Protein AF-A0A1N6FCB3-F1 (afdb_monomer_lite)

Structure (mmCIF, N/CA/C/O backbone):
data_AF-A0A1N6FCB3-F1
#
_entry.id   AF-A0A1N6FCB3-F1
#
loop_
_atom_site.group_PDB
_atom_site.id
_atom_site.type_symbol
_atom_site.label_atom_id
_atom_site.label_alt_id
_atom_site.label_comp_id
_atom_site.label_asym_id
_atom_site.label_entity_id
_atom_site.label_seq_id
_atom_site.pdbx_PDB_ins_code
_atom_site.Cartn_x
_atom_site.Cartn_y
_atom_site.Cartn_z
_atom_site.occupancy
_atom_site.B_iso_or_equiv
_atom_site.auth_seq_id
_atom_site.auth_comp_id
_atom_site.auth_asym_id
_atom_site.auth_atom_id
_atom_site.pdbx_PDB_model_num
ATOM 1 N N . MET A 1 1 ? -58.668 -5.055 110.155 1.00 45.66 1 MET A N 1
ATOM 2 C CA . MET A 1 1 ? -58.051 -5.566 108.911 1.00 45.66 1 MET A CA 1
ATOM 3 C C . MET A 1 1 ? -56.910 -4.624 108.559 1.00 45.66 1 MET A C 1
ATOM 5 O O . MET A 1 1 ? -57.160 -3.436 108.422 1.00 45.66 1 MET A O 1
ATOM 9 N N . GLN A 1 2 ? -55.669 -5.110 108.579 1.00 47.66 2 GLN A N 1
ATOM 10 C CA . GLN A 1 2 ? -54.448 -4.311 108.399 1.00 47.66 2 GLN A CA 1
ATOM 11 C C . GLN A 1 2 ? -53.986 -4.427 106.938 1.00 47.66 2 GLN A C 1
ATOM 13 O O . GLN A 1 2 ? -53.851 -5.540 106.436 1.00 47.66 2 GLN A O 1
ATOM 18 N N . ASN A 1 3 ? -53.790 -3.294 106.257 1.00 53.19 3 ASN A N 1
ATOM 19 C CA . ASN A 1 3 ? -53.289 -3.248 104.879 1.00 53.19 3 ASN A CA 1
ATOM 20 C C . ASN A 1 3 ? -51.772 -3.518 104.872 1.00 53.19 3 ASN A C 1
ATOM 22 O O . ASN A 1 3 ? -51.058 -2.855 105.628 1.00 53.19 3 ASN A O 1
ATOM 26 N N . PRO A 1 4 ? -51.251 -4.434 104.035 1.00 57.25 4 PRO A N 1
ATOM 27 C CA . PRO A 1 4 ? -49.812 -4.658 103.938 1.00 57.25 4 PRO A CA 1
ATOM 28 C C . PRO A 1 4 ? -49.133 -3.429 103.316 1.00 57.25 4 PRO A C 1
ATOM 30 O O . PRO A 1 4 ? -49.481 -3.014 102.210 1.00 57.25 4 PRO A O 1
ATOM 33 N N . SER A 1 5 ? -48.171 -2.827 104.022 1.00 59.16 5 SER A N 1
ATOM 34 C CA . SER A 1 5 ? -47.326 -1.776 103.452 1.00 59.16 5 SER A CA 1
ATOM 35 C C . SER A 1 5 ? -46.266 -2.414 102.551 1.00 59.16 5 SER A C 1
ATOM 37 O O . SER A 1 5 ? -45.466 -3.243 102.980 1.00 59.16 5 SER A O 1
ATOM 39 N N . LEU A 1 6 ? -46.284 -2.054 101.270 1.00 62.81 6 LEU A N 1
ATOM 40 C CA . LEU A 1 6 ? -45.268 -2.457 100.300 1.00 62.81 6 LEU A CA 1
ATOM 41 C C . LEU A 1 6 ? -44.113 -1.443 100.345 1.00 62.81 6 LEU A C 1
ATOM 43 O O . LEU A 1 6 ? -44.360 -0.238 100.334 1.00 62.81 6 LEU A O 1
ATOM 47 N N . GLY A 1 7 ? -42.866 -1.929 100.399 1.00 59.81 7 GLY A N 1
ATOM 48 C CA . GLY A 1 7 ? -41.654 -1.095 100.356 1.00 59.81 7 GLY A CA 1
ATOM 49 C C . GLY A 1 7 ? -40.987 -0.767 101.702 1.00 59.81 7 GLY A C 1
ATOM 50 O O . GLY A 1 7 ? -40.283 0.232 101.786 1.00 59.81 7 GLY A O 1
ATOM 51 N N . SER A 1 8 ? -41.189 -1.564 102.759 1.00 63.03 8 SER A N 1
ATOM 52 C CA . SER A 1 8 ? -40.629 -1.308 104.105 1.00 63.03 8 SER A CA 1
ATOM 53 C C . SER A 1 8 ? -39.285 -1.996 104.410 1.00 63.03 8 SER A C 1
ATOM 55 O O . SER A 1 8 ? -38.791 -1.898 105.532 1.00 63.03 8 SER A O 1
ATOM 57 N N . ALA A 1 9 ? -38.670 -2.673 103.433 1.00 65.88 9 ALA A N 1
ATOM 58 C CA . ALA A 1 9 ? -37.354 -3.301 103.583 1.00 65.88 9 ALA A CA 1
ATOM 59 C C . ALA A 1 9 ? -36.212 -2.363 103.126 1.00 65.88 9 ALA A C 1
ATOM 61 O O . ALA A 1 9 ? -36.387 -1.632 102.144 1.00 65.88 9 ALA A O 1
ATOM 62 N N . PRO A 1 10 ? -35.027 -2.396 103.772 1.00 60.06 10 PRO A N 1
ATOM 63 C CA . PRO A 1 10 ? -33.886 -1.575 103.366 1.00 60.06 10 PRO A CA 1
ATOM 64 C C . PRO A 1 10 ? -33.468 -1.900 101.923 1.00 60.06 10 PRO A C 1
ATOM 66 O O . PRO A 1 10 ? -33.149 -3.045 101.615 1.00 60.06 10 PRO A O 1
ATOM 69 N N . GLY A 1 11 ? -33.484 -0.895 101.042 1.00 64.94 11 GLY A N 1
ATOM 70 C CA . GLY A 1 11 ? -33.130 -1.030 99.622 1.00 64.94 11 GLY A CA 1
ATOM 71 C C . GLY A 1 11 ? -34.309 -1.036 98.640 1.00 64.94 11 GLY A C 1
ATOM 72 O O . GLY A 1 11 ? -34.073 -1.085 97.436 1.00 64.94 11 GLY A O 1
ATOM 73 N N . GLN A 1 12 ? -35.560 -0.945 99.108 1.00 69.25 12 GLN A N 1
ATOM 74 C CA . GLN A 1 12 ? -36.717 -0.733 98.229 1.00 69.25 12 GLN A CA 1
ATOM 75 C C . GLN A 1 12 ? -37.134 0.742 98.185 1.00 69.25 12 GLN A C 1
ATOM 77 O O . GLN A 1 12 ? -37.186 1.424 99.208 1.00 69.25 12 GLN A O 1
ATOM 82 N N . THR A 1 13 ? -37.448 1.243 96.990 1.00 57.12 13 THR A N 1
ATOM 83 C CA . THR A 1 13 ? -38.011 2.580 96.784 1.00 57.12 13 THR A CA 1
ATOM 84 C C . THR A 1 13 ? -39.463 2.613 97.257 1.00 57.12 13 THR A C 1
ATOM 86 O O . THR A 1 13 ? -40.331 1.946 96.696 1.00 57.12 13 THR A O 1
ATOM 89 N N . ALA A 1 14 ? -39.736 3.398 98.300 1.00 63.56 14 ALA A N 1
ATOM 9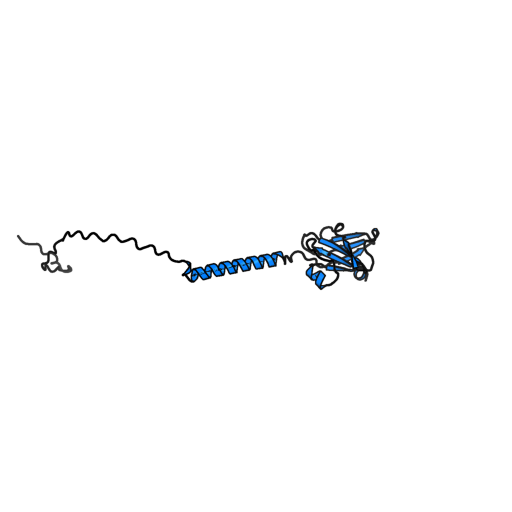0 C CA . ALA A 1 14 ? -41.086 3.597 98.813 1.00 63.56 14 ALA A CA 1
ATOM 91 C C . ALA A 1 14 ? -41.929 4.401 97.808 1.00 63.56 14 ALA A C 1
ATOM 93 O O . ALA A 1 14 ? -41.564 5.514 97.427 1.00 63.56 14 ALA A O 1
ATOM 94 N N . LEU A 1 15 ? -43.068 3.847 97.387 1.00 58.38 15 LEU A N 1
ATOM 95 C CA . LEU A 1 15 ? -44.052 4.556 96.569 1.00 58.38 15 LEU A CA 1
ATOM 96 C C . LEU A 1 15 ? -44.911 5.443 97.486 1.00 58.38 15 LEU A C 1
ATOM 98 O O . LEU A 1 15 ? -45.591 4.905 98.367 1.00 58.38 15 LEU A O 1
ATOM 102 N N . PRO A 1 16 ? -44.912 6.780 97.317 1.00 58.66 16 PRO A N 1
ATOM 103 C CA . PRO A 1 16 ? -45.792 7.644 98.087 1.00 58.66 16 PRO A CA 1
ATOM 104 C C . PRO A 1 16 ? -47.246 7.335 97.712 1.00 58.66 16 PRO A C 1
ATOM 106 O O . PRO A 1 16 ? -47.682 7.566 96.584 1.00 58.66 16 PRO A O 1
ATOM 109 N N . GLN A 1 17 ? -47.998 6.784 98.669 1.00 60.56 17 GLN A N 1
ATOM 110 C CA . GLN A 1 17 ? -49.448 6.617 98.578 1.00 60.56 17 GLN A CA 1
ATOM 111 C C . GLN A 1 17 ? -50.116 7.994 98.685 1.00 60.56 17 GLN A C 1
ATOM 113 O O . GLN A 1 17 ? -50.659 8.366 99.722 1.00 60.56 17 GLN A O 1
ATOM 118 N N . THR A 1 18 ? -50.044 8.773 97.611 1.00 54.75 18 THR A N 1
ATOM 119 C CA . THR A 1 18 ? -50.791 10.023 97.454 1.00 54.75 18 THR A CA 1
ATOM 120 C C . THR A 1 18 ? -51.852 9.839 96.380 1.00 54.75 18 THR A C 1
ATOM 122 O O . THR A 1 18 ? -51.566 9.511 95.232 1.00 54.75 18 THR A O 1
ATOM 125 N N . ALA A 1 19 ? -53.091 10.000 96.837 1.00 56.31 19 ALA A N 1
ATOM 126 C CA . ALA A 1 19 ? -54.357 9.839 96.148 1.00 56.31 19 ALA A CA 1
ATOM 127 C C . ALA A 1 19 ? -54.412 10.463 94.744 1.00 56.31 19 ALA A C 1
ATOM 129 O O . ALA A 1 19 ? -54.035 11.616 94.544 1.00 56.31 19 ALA A O 1
ATOM 130 N N . GLY A 1 20 ? -54.978 9.717 93.794 1.00 55.12 20 GLY A N 1
ATOM 131 C CA . GLY A 1 20 ? -55.266 10.224 92.456 1.00 55.12 20 GLY A CA 1
ATOM 132 C C . GLY A 1 20 ? -55.670 9.129 91.478 1.00 55.12 20 GLY A C 1
ATOM 133 O O . GLY A 1 20 ? -54.983 8.902 90.487 1.00 55.12 20 GLY A O 1
ATOM 134 N N . THR A 1 21 ? -56.769 8.424 91.750 1.00 54.78 21 THR A N 1
ATOM 135 C CA . THR A 1 21 ? -57.379 7.470 90.813 1.00 54.78 21 THR A CA 1
ATOM 136 C C . THR A 1 21 ? -57.839 8.229 89.564 1.00 54.78 21 THR A C 1
ATOM 138 O O . THR A 1 21 ? -58.909 8.836 89.554 1.00 54.78 21 THR A O 1
ATOM 141 N N . ARG A 1 22 ? -57.011 8.259 88.515 1.00 55.28 22 ARG A N 1
ATOM 142 C CA . ARG A 1 22 ? -57.363 8.872 87.229 1.00 55.28 22 ARG A CA 1
ATOM 143 C C . ARG A 1 22 ? -58.411 7.987 86.540 1.00 55.28 22 ARG A C 1
ATOM 145 O O . ARG A 1 22 ? -58.116 6.815 86.304 1.00 55.28 22 ARG A O 1
ATOM 152 N N . PRO A 1 23 ? -59.615 8.492 86.220 1.00 54.78 23 PRO A N 1
ATOM 153 C CA . PRO A 1 23 ? -60.627 7.679 85.562 1.00 54.78 23 PRO A CA 1
ATOM 154 C C . PRO A 1 23 ? -60.149 7.276 84.161 1.00 54.78 23 PRO A C 1
ATOM 156 O O . PRO A 1 23 ? -59.697 8.116 83.380 1.00 54.78 23 PRO A O 1
ATOM 159 N N . LEU A 1 24 ? -60.254 5.981 83.851 1.00 59.69 24 LEU A N 1
ATOM 160 C CA . LEU A 1 24 ? -60.098 5.422 82.508 1.00 59.69 24 LEU A CA 1
ATOM 161 C C . LEU A 1 24 ? -61.296 5.873 81.662 1.00 59.69 24 LEU A C 1
ATOM 163 O O . LEU A 1 24 ? -62.304 5.181 81.551 1.00 59.69 24 LEU A O 1
ATOM 167 N N . GLY A 1 25 ? -61.201 7.091 81.128 1.00 45.62 25 GLY A N 1
ATOM 168 C CA . GLY A 1 25 ? -62.171 7.655 80.203 1.00 45.62 25 GLY A CA 1
ATOM 169 C C . GLY A 1 25 ? -62.094 6.953 78.853 1.00 45.62 25 GLY A C 1
ATOM 170 O O . GLY A 1 25 ? -61.209 7.225 78.046 1.00 45.62 25 GLY A O 1
ATOM 171 N N . THR A 1 26 ? -63.051 6.066 78.611 1.00 52.38 26 THR A N 1
ATOM 172 C CA . THR A 1 26 ? -63.439 5.575 77.291 1.00 52.38 26 THR A CA 1
ATOM 173 C C . THR A 1 26 ? -64.085 6.719 76.506 1.00 52.38 26 THR A C 1
ATOM 175 O O . THR A 1 26 ? -65.306 6.861 76.483 1.00 52.38 26 THR A O 1
ATOM 178 N N . THR A 1 27 ? -63.278 7.568 75.879 1.00 48.94 27 THR A N 1
ATOM 179 C CA . THR A 1 27 ? -63.758 8.499 74.852 1.00 48.94 27 THR A CA 1
ATOM 180 C C . THR A 1 27 ? -63.106 8.110 73.542 1.00 48.94 27 THR A C 1
ATOM 182 O O . THR A 1 27 ? -61.912 8.338 73.346 1.00 48.94 27 THR A O 1
ATOM 185 N N . GLY A 1 28 ? -63.903 7.475 72.680 1.00 54.72 28 GLY A N 1
ATOM 186 C CA . GLY A 1 28 ? -63.571 7.156 71.299 1.00 54.72 28 GLY A CA 1
ATOM 187 C C . GLY A 1 28 ? -63.216 8.420 70.529 1.00 54.72 28 GLY A C 1
ATOM 188 O O . GLY A 1 28 ? -64.061 9.055 69.912 1.00 54.72 28 GLY A O 1
ATOM 189 N N . SER A 1 29 ? -61.943 8.780 70.592 1.00 51.06 29 SER A N 1
ATOM 190 C CA . SER A 1 29 ? -61.286 9.657 69.642 1.00 51.06 29 SER A CA 1
ATOM 191 C C . SER A 1 29 ? -60.827 8.748 68.512 1.00 51.06 29 SER A C 1
ATOM 193 O O . SER A 1 29 ? -59.737 8.178 68.566 1.00 51.06 29 SER A O 1
ATOM 195 N N . VAL A 1 30 ? -61.702 8.563 67.526 1.00 56.03 30 VAL A N 1
ATOM 196 C CA . VAL A 1 30 ? -61.325 8.030 66.218 1.00 56.03 30 VAL A CA 1
ATOM 197 C C . VAL A 1 30 ? -60.143 8.875 65.750 1.00 56.03 30 VAL A C 1
ATOM 199 O O . VAL A 1 30 ? -60.272 10.093 65.614 1.00 56.03 30 VAL A O 1
ATOM 202 N N . LEU A 1 31 ? -58.969 8.255 65.620 1.00 54.72 31 LEU A N 1
ATOM 203 C CA . LEU A 1 31 ? -57.829 8.892 64.972 1.00 54.72 31 LEU A CA 1
ATOM 204 C C . LEU A 1 31 ? -58.330 9.345 63.595 1.00 54.72 31 LEU A C 1
ATOM 206 O O . LEU A 1 31 ? -58.922 8.516 62.902 1.00 54.72 31 LEU A O 1
ATOM 210 N N . PRO A 1 32 ? -58.172 10.626 63.211 1.00 59.69 32 PRO A N 1
ATOM 211 C CA . PRO A 1 32 ? -58.482 11.043 61.854 1.00 59.69 32 PRO A CA 1
ATOM 212 C C . PRO A 1 32 ? -57.758 10.075 60.925 1.00 59.69 32 PRO A C 1
ATOM 214 O O . PRO A 1 32 ? -56.554 9.877 61.111 1.00 59.69 32 PRO A O 1
ATOM 217 N N . GLU A 1 33 ? -58.487 9.436 60.003 1.00 58.81 33 GLU A N 1
ATOM 218 C CA . GLU A 1 33 ? -57.893 8.676 58.902 1.00 58.81 33 GLU A CA 1
ATOM 219 C C . GLU A 1 33 ? -56.688 9.489 58.426 1.00 58.81 33 GLU A C 1
ATOM 221 O O . GLU A 1 33 ? -56.851 10.667 58.081 1.00 58.81 33 GLU A O 1
ATOM 226 N N . LEU A 1 34 ? -55.474 8.931 58.531 1.00 56.25 34 LEU A N 1
ATOM 227 C CA . LEU A 1 34 ? -54.300 9.573 57.961 1.00 56.25 34 LEU A CA 1
ATOM 228 C C . LEU A 1 34 ? -54.637 9.742 56.486 1.00 56.25 34 LEU A C 1
ATOM 230 O O . LEU A 1 34 ? -54.601 8.768 55.741 1.00 56.25 34 LEU A O 1
ATOM 234 N N . ALA A 1 35 ? -55.031 10.950 56.082 1.00 59.66 35 ALA A N 1
ATOM 235 C CA . ALA A 1 35 ? -55.182 11.276 54.683 1.00 59.66 35 ALA A CA 1
ATOM 236 C C . ALA A 1 35 ? -53.847 10.903 54.048 1.00 59.66 35 ALA A C 1
ATOM 238 O O . ALA A 1 35 ? -52.822 11.485 54.415 1.00 59.66 35 ALA A O 1
ATOM 239 N N . GLU A 1 36 ? -53.873 9.865 53.207 1.00 58.94 36 GLU A N 1
ATOM 240 C CA . GLU A 1 36 ? -52.741 9.365 52.438 1.00 58.94 36 GLU A CA 1
ATOM 241 C C . GLU A 1 36 ? -51.956 10.588 51.971 1.00 58.94 36 GLU A C 1
ATOM 243 O O . GLU A 1 36 ? -52.482 11.416 51.219 1.00 58.94 36 GLU A O 1
ATOM 248 N N . ALA A 1 37 ? -50.757 10.790 52.530 1.00 62.22 37 ALA A N 1
ATOM 249 C CA . ALA A 1 37 ? -49.966 11.965 52.208 1.00 62.22 37 ALA A CA 1
ATOM 250 C C . ALA A 1 37 ? -49.828 11.969 50.683 1.00 62.22 37 ALA A C 1
ATOM 252 O O . ALA A 1 37 ? -49.373 10.957 50.142 1.00 62.22 37 ALA A O 1
ATOM 253 N N . PRO A 1 38 ? -50.269 13.029 49.975 1.00 62.72 38 PRO A N 1
ATOM 254 C CA . PRO A 1 38 ? -50.317 12.997 48.525 1.00 62.72 38 PRO A CA 1
ATOM 255 C C . PRO A 1 38 ? -48.922 12.630 48.048 1.00 62.72 38 PRO A C 1
ATOM 257 O O . PRO A 1 38 ? -47.955 13.304 48.421 1.00 62.72 38 PRO A O 1
ATOM 260 N N . ALA A 1 39 ? -48.814 11.530 47.299 1.00 64.44 39 ALA A N 1
ATOM 261 C CA . ALA A 1 39 ? -47.563 11.099 46.708 1.00 64.44 39 ALA A CA 1
ATOM 262 C C . ALA A 1 39 ? -47.106 12.237 45.796 1.00 64.44 39 ALA A C 1
ATOM 264 O O . ALA A 1 39 ? -47.549 12.354 44.656 1.00 64.44 39 ALA A O 1
ATOM 265 N N . GLN A 1 40 ? -46.296 13.155 46.331 1.00 63.00 40 GLN A N 1
ATOM 266 C CA . GLN A 1 40 ? -45.756 14.231 45.529 1.00 63.00 40 GLN A CA 1
ATOM 267 C C . GLN A 1 40 ? -44.919 13.551 44.462 1.00 63.00 40 GLN A C 1
ATOM 269 O O . GLN A 1 40 ? -43.914 12.912 44.784 1.00 63.00 40 GLN A O 1
ATOM 274 N N . GLU A 1 41 ? -45.346 13.677 43.207 1.00 64.00 41 GLU A N 1
ATOM 275 C CA . GLU A 1 41 ? -44.536 13.309 42.060 1.00 64.00 41 GLU A CA 1
ATOM 276 C C . GLU A 1 41 ? -43.205 14.040 42.206 1.00 64.00 41 GLU A C 1
ATOM 278 O O . GLU A 1 41 ? -43.081 15.250 41.978 1.00 64.00 41 GLU A O 1
ATOM 283 N N . ARG A 1 42 ? -42.193 13.310 42.674 1.00 65.06 42 ARG A N 1
ATOM 284 C CA . ARG A 1 42 ? -40.840 13.829 42.772 1.00 65.06 42 ARG A CA 1
ATOM 285 C C . ARG A 1 42 ? -40.409 14.093 41.341 1.00 65.06 42 ARG A C 1
ATOM 287 O O . ARG A 1 42 ? -40.065 13.167 40.620 1.00 65.06 42 ARG A O 1
ATOM 294 N N . LYS A 1 43 ? -40.462 15.355 40.910 1.00 66.06 43 LYS A N 1
ATOM 295 C CA . LYS A 1 43 ? -39.991 15.768 39.585 1.00 66.06 43 LYS A CA 1
ATOM 296 C C . LYS A 1 43 ? -38.498 15.462 39.488 1.00 66.06 43 LYS A C 1
ATOM 298 O O . LYS A 1 43 ? -37.673 16.255 39.936 1.00 66.06 43 LYS A O 1
ATOM 303 N N . TRP A 1 44 ? -38.155 14.321 38.887 1.00 63.12 44 TRP A N 1
ATOM 304 C CA . TRP A 1 44 ? -36.773 13.840 38.751 1.00 63.12 44 TRP A CA 1
ATOM 305 C C . TRP A 1 44 ? -35.856 14.839 38.032 1.00 63.12 44 TRP A C 1
ATOM 307 O O . TRP A 1 44 ? -34.661 14.894 38.297 1.00 63.12 44 TRP A O 1
ATOM 317 N N . TRP A 1 45 ? -36.441 15.730 37.232 1.00 62.22 45 TRP A N 1
ATOM 318 C CA . TRP A 1 45 ? -35.767 16.809 36.512 1.00 62.22 45 TRP A CA 1
ATOM 319 C C . TRP A 1 45 ? -35.225 17.935 37.410 1.00 62.22 45 TRP A C 1
ATOM 321 O O . TRP A 1 45 ? -34.437 18.753 36.948 1.00 62.22 45 TRP A O 1
ATOM 331 N N . ARG A 1 46 ? -35.631 18.008 38.685 1.00 66.50 46 ARG A N 1
ATOM 332 C CA . ARG A 1 46 ? -35.111 18.995 39.651 1.00 66.50 46 ARG A CA 1
ATOM 333 C C . ARG A 1 46 ? -33.910 18.499 40.452 1.00 66.50 46 ARG A C 1
ATOM 335 O O . ARG A 1 46 ? -33.321 19.290 41.184 1.00 66.50 46 ARG A O 1
ATOM 342 N N . HIS A 1 47 ? -33.536 17.226 40.333 1.00 77.38 47 HIS A N 1
ATOM 343 C CA . HIS A 1 47 ? -32.344 16.724 41.004 1.00 77.38 47 HIS A CA 1
ATOM 344 C C . HIS A 1 47 ? -31.106 17.055 40.159 1.00 77.38 47 HIS A C 1
ATOM 346 O O . HIS A 1 47 ? -30.985 16.537 39.049 1.00 77.38 47 HIS A O 1
ATOM 352 N N . PRO A 1 48 ? -30.161 17.875 40.661 1.00 76.19 48 PRO A N 1
ATOM 353 C CA . PRO A 1 48 ? -28.975 18.265 39.895 1.00 76.19 48 PRO A CA 1
ATOM 354 C C . PRO A 1 48 ? -28.148 17.046 39.459 1.00 76.19 48 PRO A C 1
ATOM 356 O O . PRO A 1 48 ? -27.612 17.027 38.357 1.00 76.19 48 PRO A O 1
ATOM 359 N N . ALA A 1 49 ? -28.138 15.982 40.267 1.00 83.00 49 ALA A N 1
ATOM 360 C CA . ALA A 1 49 ? -27.496 14.714 39.928 1.00 83.00 49 ALA A CA 1
ATOM 361 C C . ALA A 1 49 ? -28.089 14.040 38.673 1.00 83.00 49 ALA A C 1
ATOM 363 O O . ALA A 1 49 ? -27.349 13.449 37.890 1.00 83.00 49 ALA A O 1
ATOM 364 N N . PHE A 1 50 ? -29.402 14.154 38.445 1.00 77.88 50 PHE A N 1
ATOM 365 C CA . PHE A 1 50 ? -30.063 13.550 37.284 1.00 77.88 50 PHE A CA 1
ATOM 366 C C . PHE A 1 50 ? -29.663 14.253 35.979 1.00 77.88 50 PHE A C 1
ATOM 368 O O . PHE A 1 50 ? -29.354 13.594 34.989 1.00 77.88 50 PHE A O 1
ATOM 375 N N . MET A 1 51 ? -29.573 15.587 36.001 1.00 84.12 51 MET A N 1
ATOM 376 C CA . MET A 1 51 ? -29.118 16.381 34.851 1.00 84.12 51 MET A CA 1
ATOM 377 C C . MET A 1 51 ? -27.657 16.099 34.498 1.00 84.12 51 MET A C 1
ATOM 379 O O . MET A 1 51 ? -27.327 15.926 33.326 1.00 84.12 51 MET A O 1
ATOM 383 N N . VAL A 1 52 ? -26.792 15.992 35.511 1.00 86.94 52 VAL A N 1
ATOM 384 C CA . VAL A 1 52 ? -25.379 15.646 35.309 1.00 86.94 52 VAL A CA 1
ATOM 385 C C . VAL A 1 52 ? -25.241 14.235 34.735 1.00 86.94 52 VAL A C 1
ATOM 387 O O . VAL A 1 52 ? -24.490 14.046 33.783 1.00 86.94 52 VAL A O 1
ATOM 390 N N . SER A 1 53 ? -26.002 13.260 35.245 1.00 87.38 53 SER A N 1
ATOM 391 C CA . SER A 1 53 ? -25.993 11.884 34.730 1.00 87.38 53 SER A CA 1
ATOM 392 C C . SER A 1 53 ? -26.388 11.822 33.255 1.00 87.38 53 SER A C 1
ATOM 394 O O . SER A 1 53 ? -25.696 11.190 32.458 1.00 87.38 53 SER A O 1
ATOM 396 N N . ILE A 1 54 ? -27.489 12.478 32.878 1.00 89.44 54 ILE A N 1
ATOM 397 C CA . ILE A 1 54 ? -27.955 12.507 31.486 1.00 89.44 54 ILE A CA 1
ATOM 398 C C . ILE A 1 54 ? -26.917 13.185 30.591 1.00 89.44 54 ILE A C 1
ATOM 400 O O . ILE A 1 54 ? -26.541 12.623 29.564 1.00 89.44 54 ILE A O 1
ATOM 404 N N . GLY A 1 55 ? -26.414 14.354 30.997 1.00 91.06 55 GLY A N 1
ATOM 405 C CA . GLY A 1 55 ? -25.396 15.078 30.238 1.00 91.06 55 GLY A CA 1
ATOM 406 C C . GLY A 1 55 ? -24.135 14.244 30.020 1.00 91.06 55 GLY A C 1
ATOM 407 O O . GLY A 1 55 ? -23.658 14.128 28.893 1.00 91.06 55 GLY A O 1
ATOM 408 N N . LEU A 1 56 ? -23.640 13.587 31.071 1.00 94.44 56 LEU A N 1
ATOM 409 C CA . LEU A 1 56 ? -22.458 12.732 30.983 1.00 94.44 56 LEU A CA 1
ATOM 410 C C . LEU A 1 56 ? -22.701 11.500 30.105 1.00 94.44 56 LEU A C 1
ATOM 412 O O . LEU A 1 56 ? -21.801 11.084 29.383 1.00 94.44 56 LEU A O 1
ATOM 416 N N . THR A 1 57 ? -23.924 10.966 30.096 1.00 94.31 57 THR A N 1
ATOM 417 C CA . THR A 1 57 ? -24.301 9.859 29.205 1.00 94.31 57 THR A CA 1
ATOM 418 C C . THR A 1 57 ? -24.260 10.301 27.743 1.00 94.31 57 THR A C 1
ATOM 420 O O . THR A 1 57 ? -23.683 9.601 26.916 1.00 94.31 57 THR A O 1
ATOM 423 N N . PHE A 1 58 ? -24.792 11.484 27.418 1.00 96.50 58 PHE A N 1
ATOM 424 C CA . PHE A 1 58 ? -24.699 12.031 26.061 1.00 96.50 58 PHE A CA 1
ATOM 425 C C . PHE A 1 58 ? -23.255 12.289 25.635 1.00 96.50 58 PHE A C 1
ATOM 427 O O . PHE A 1 58 ? -22.883 11.929 24.521 1.00 96.50 58 PHE A O 1
ATOM 434 N N . VAL A 1 59 ? -22.428 12.862 26.514 1.00 96.88 59 VAL A N 1
ATOM 435 C CA . VAL A 1 59 ? -21.006 13.095 26.221 1.00 96.88 59 VAL A CA 1
ATOM 436 C C . VAL A 1 59 ? -20.266 11.777 26.013 1.00 96.88 59 VAL A C 1
ATOM 438 O O . VAL A 1 59 ? -19.501 11.661 25.058 1.00 96.88 59 VAL A O 1
ATOM 441 N N . ALA A 1 60 ? -20.512 10.771 26.855 1.00 96.38 60 ALA A N 1
ATOM 442 C CA . ALA A 1 60 ? -19.901 9.453 26.714 1.00 96.38 60 ALA A CA 1
ATOM 443 C C . ALA A 1 60 ? -20.292 8.799 25.383 1.00 96.38 60 ALA A C 1
ATOM 445 O O . ALA A 1 60 ? -19.433 8.291 24.666 1.00 96.38 60 ALA A O 1
ATOM 446 N N . LEU A 1 61 ? -21.572 8.873 25.016 1.00 96.31 61 LEU A N 1
ATOM 447 C CA . LEU A 1 61 ? -22.089 8.274 23.791 1.00 96.31 61 LEU A CA 1
ATOM 448 C C . LEU A 1 61 ? -21.579 9.009 22.541 1.00 96.31 61 LEU A C 1
ATOM 450 O O . LEU A 1 61 ? -21.137 8.368 21.593 1.00 96.31 61 LEU A O 1
ATOM 454 N N . ALA A 1 62 ? -21.539 10.344 22.563 1.00 95.56 62 ALA A N 1
ATOM 455 C CA . ALA A 1 62 ? -20.956 11.147 21.488 1.00 95.56 62 ALA A CA 1
ATOM 456 C C . ALA A 1 62 ? -19.448 10.897 21.334 1.00 95.56 62 ALA A C 1
ATOM 458 O O . ALA A 1 62 ? -18.955 10.776 20.212 1.00 95.56 62 ALA A O 1
ATOM 459 N N . SER A 1 63 ? -18.724 10.767 22.449 1.00 94.94 63 SER A N 1
ATOM 460 C CA . SER A 1 63 ? -17.297 10.430 22.443 1.00 94.94 63 SER A CA 1
ATOM 461 C C . SER A 1 63 ? -17.063 9.036 21.867 1.00 94.94 63 SER A C 1
ATOM 463 O O . SER A 1 63 ? -16.185 8.873 21.029 1.00 94.94 63 SER A O 1
ATOM 465 N N . ALA A 1 64 ? -17.878 8.048 22.249 1.00 94.56 64 ALA A N 1
ATOM 466 C CA . ALA A 1 64 ? -17.793 6.691 21.717 1.00 94.56 64 ALA A CA 1
ATOM 467 C C . ALA A 1 64 ? -18.079 6.643 20.210 1.00 94.56 64 ALA A C 1
ATOM 469 O O . ALA A 1 64 ? -17.334 6.005 19.476 1.00 94.56 64 ALA A O 1
ATOM 470 N N . ILE A 1 65 ? -19.105 7.359 19.734 1.00 94.31 65 ILE A N 1
ATOM 471 C CA . ILE A 1 65 ? -19.405 7.472 18.297 1.00 94.31 65 ILE A CA 1
ATOM 472 C C . ILE A 1 65 ? -18.246 8.137 17.557 1.00 94.31 65 ILE A C 1
ATOM 474 O O . ILE A 1 65 ? -17.801 7.631 16.533 1.00 94.31 65 ILE A O 1
ATOM 478 N N . THR A 1 66 ? -17.742 9.256 18.077 1.00 91.38 66 THR A N 1
ATOM 479 C CA . THR A 1 66 ? -16.626 9.983 17.461 1.00 91.38 66 THR A CA 1
ATOM 480 C C . THR A 1 66 ? -15.391 9.095 17.383 1.00 91.38 66 THR A C 1
ATOM 482 O O . THR A 1 66 ? -14.774 8.994 16.328 1.00 91.38 66 THR A O 1
ATOM 485 N N . TRP A 1 67 ? -15.063 8.403 18.475 1.00 88.56 67 TRP A N 1
ATOM 486 C CA . TRP A 1 67 ? -13.947 7.468 18.510 1.00 88.56 67 TRP A CA 1
ATOM 487 C C . TRP A 1 67 ? -14.143 6.319 17.524 1.00 88.56 67 TRP A C 1
ATOM 489 O O . TRP A 1 67 ? -13.229 6.037 16.762 1.00 88.56 67 TRP A O 1
ATOM 499 N N . PHE A 1 68 ? -15.340 5.733 17.465 1.00 84.06 68 PHE A N 1
ATOM 500 C CA . PHE A 1 68 ? -15.666 4.669 16.520 1.00 84.06 68 PHE A CA 1
ATOM 501 C C . PHE A 1 68 ? -15.494 5.112 15.062 1.00 84.06 68 PHE A C 1
ATOM 503 O O . PHE A 1 68 ? -14.917 4.384 14.260 1.00 84.06 68 PHE A O 1
ATOM 510 N N . ILE A 1 69 ? -15.947 6.322 14.719 1.00 80.12 69 ILE A N 1
ATOM 511 C CA . ILE A 1 69 ? -15.752 6.898 13.382 1.00 80.12 69 ILE A CA 1
ATOM 512 C C . ILE A 1 69 ? -14.260 7.083 13.103 1.00 80.12 69 ILE A C 1
ATOM 514 O O . ILE A 1 69 ? -13.790 6.680 12.044 1.00 80.12 69 ILE A O 1
ATOM 518 N N . ILE A 1 70 ? -13.507 7.640 14.056 1.00 75.19 70 ILE A N 1
ATOM 519 C CA . ILE A 1 70 ? -12.058 7.816 13.915 1.00 75.19 70 ILE A CA 1
ATOM 520 C C . ILE A 1 70 ? -11.378 6.464 13.699 1.00 75.19 70 ILE A C 1
ATOM 522 O O . ILE A 1 70 ? -10.566 6.363 12.795 1.00 75.19 70 ILE A O 1
ATOM 526 N N . THR A 1 71 ? -11.719 5.420 14.457 1.00 69.12 71 THR A N 1
ATOM 527 C CA . THR A 1 71 ? -11.115 4.086 14.292 1.00 69.12 71 THR A CA 1
ATOM 528 C C . THR A 1 71 ? -11.536 3.395 13.002 1.00 69.12 71 THR A C 1
ATOM 530 O O . THR A 1 71 ? -10.731 2.694 12.412 1.00 69.12 71 THR A O 1
ATOM 533 N N . ALA A 1 72 ? -12.777 3.584 12.550 1.00 66.19 72 ALA A N 1
ATOM 534 C CA . ALA A 1 72 ? -13.256 2.987 11.306 1.00 66.19 72 ALA A CA 1
ATOM 535 C C . ALA A 1 72 ? -12.641 3.661 10.067 1.00 66.19 72 ALA A C 1
ATOM 537 O O . ALA A 1 72 ? -12.442 3.013 9.046 1.00 66.19 72 ALA A O 1
ATOM 538 N N . VAL A 1 73 ? -12.350 4.963 10.146 1.00 63.84 73 VAL A N 1
ATOM 539 C CA . VAL A 1 73 ? -11.707 5.727 9.063 1.00 63.84 73 VAL A CA 1
ATOM 540 C C . VAL A 1 73 ? -10.180 5.590 9.115 1.00 63.84 73 VAL A C 1
ATOM 542 O O . VAL A 1 73 ? -9.528 5.451 8.080 1.00 63.84 73 VAL A O 1
ATOM 545 N N . ASN A 1 74 ? -9.610 5.575 10.318 1.00 57.25 74 ASN A N 1
ATOM 546 C CA . ASN A 1 74 ? -8.189 5.355 10.575 1.00 57.25 74 ASN A CA 1
ATOM 547 C C . ASN A 1 74 ? -7.923 3.901 10.967 1.00 57.25 74 ASN A C 1
ATOM 549 O O . ASN A 1 74 ? -7.186 3.654 11.922 1.00 57.25 74 ASN A O 1
ATOM 553 N N . ASP A 1 75 ? -8.517 2.932 10.264 1.00 59.44 75 ASP A N 1
ATOM 554 C CA . ASP A 1 75 ? -8.042 1.551 10.358 1.00 59.44 75 ASP A CA 1
ATOM 555 C C . ASP A 1 75 ? -6.659 1.496 9.684 1.00 59.44 75 ASP A C 1
ATOM 557 O O . ASP A 1 75 ? -6.488 1.147 8.517 1.00 59.44 75 ASP A O 1
ATOM 561 N N . ASP A 1 76 ? -5.667 1.988 10.424 1.00 56.53 76 ASP A N 1
ATOM 562 C CA . ASP A 1 76 ? -4.264 2.129 10.045 1.00 56.53 76 ASP A CA 1
ATOM 563 C C . ASP A 1 76 ? -3.551 0.773 10.025 1.00 56.53 76 ASP A C 1
ATOM 565 O O . ASP A 1 76 ? -2.343 0.711 9.800 1.00 56.53 76 ASP A O 1
ATOM 569 N N . SER A 1 77 ? -4.280 -0.320 10.272 1.00 62.53 77 SER A N 1
ATOM 570 C CA . SER A 1 77 ? -3.709 -1.660 10.316 1.00 62.53 77 SER A CA 1
ATOM 571 C C . SER A 1 77 ? -3.157 -2.084 8.956 1.00 62.53 77 SER A C 1
ATOM 573 O O . SER A 1 77 ? -2.106 -2.720 8.907 1.00 62.53 77 SER A O 1
ATOM 575 N N . ILE A 1 78 ? -3.809 -1.686 7.857 1.00 77.19 78 ILE A N 1
ATOM 576 C CA . ILE A 1 78 ? -3.438 -2.097 6.501 1.00 77.19 78 ILE A CA 1
ATOM 577 C C . ILE A 1 78 ? -2.651 -0.982 5.814 1.00 77.19 78 ILE A C 1
ATOM 579 O O . ILE A 1 78 ? -3.192 -0.165 5.070 1.00 77.19 78 ILE A O 1
ATOM 583 N N . ALA A 1 79 ? -1.346 -0.964 6.066 1.00 85.44 79 ALA A N 1
ATOM 584 C CA . ALA A 1 79 ? -0.392 -0.129 5.349 1.00 85.44 79 ALA A CA 1
ATOM 585 C C . ALA A 1 79 ? 0.641 -0.993 4.627 1.00 85.44 79 ALA A C 1
ATOM 587 O O . ALA A 1 79 ? 1.031 -2.054 5.118 1.00 85.44 79 ALA A O 1
ATOM 588 N N . VAL A 1 80 ? 1.076 -0.528 3.458 1.00 90.12 80 VAL A N 1
ATOM 589 C CA . VAL A 1 80 ? 2.220 -1.107 2.754 1.00 90.12 80 VAL A CA 1
ATOM 590 C C . VAL A 1 80 ? 3.491 -0.473 3.306 1.00 90.12 80 VAL A C 1
ATOM 592 O O . VAL A 1 80 ? 3.574 0.744 3.467 1.00 90.12 80 VAL A O 1
ATOM 595 N N . SER A 1 81 ? 4.493 -1.292 3.593 1.00 91.38 81 SER A N 1
ATOM 596 C CA . SER A 1 81 ? 5.799 -0.850 4.075 1.00 91.38 81 SER A CA 1
ATOM 597 C C . SER A 1 81 ? 6.912 -1.658 3.421 1.00 91.38 81 SER A C 1
ATOM 599 O O . SER A 1 81 ? 6.686 -2.794 3.012 1.00 91.38 81 SER A O 1
ATOM 601 N N . GLY A 1 82 ? 8.105 -1.065 3.320 1.00 89.88 82 GLY A N 1
ATOM 602 C CA . GLY A 1 82 ? 9.297 -1.762 2.832 1.00 89.88 82 GLY A CA 1
ATOM 603 C C . GLY A 1 82 ? 9.123 -2.371 1.442 1.00 89.88 82 GLY A C 1
ATOM 604 O O . GLY A 1 82 ? 9.504 -3.516 1.256 1.00 89.88 82 GLY A O 1
ATOM 605 N N . LEU A 1 83 ? 8.504 -1.639 0.509 1.00 93.81 83 LEU A N 1
ATOM 606 C CA . LEU A 1 83 ? 8.352 -2.103 -0.868 1.00 93.81 83 LEU A CA 1
ATOM 607 C C . LEU A 1 83 ? 9.735 -2.237 -1.521 1.00 93.81 83 LEU A C 1
ATOM 609 O O . LEU A 1 83 ? 10.425 -1.237 -1.728 1.00 93.81 83 LEU A O 1
ATOM 613 N N . GLY A 1 84 ? 10.113 -3.473 -1.819 1.00 93.88 84 GLY A N 1
ATOM 614 C CA . GLY A 1 84 ? 11.284 -3.852 -2.585 1.00 93.88 84 GLY A CA 1
ATOM 615 C C . GLY A 1 84 ? 10.924 -4.128 -4.041 1.00 93.88 84 GLY A C 1
ATOM 616 O O . GLY A 1 84 ? 9.833 -4.599 -4.367 1.00 93.88 84 GLY A O 1
ATOM 617 N N . LEU A 1 85 ? 11.861 -3.804 -4.926 1.00 94.12 85 LEU A N 1
ATOM 618 C CA . LEU A 1 85 ? 11.828 -4.187 -6.329 1.00 94.12 85 LEU A CA 1
ATOM 619 C C . LEU A 1 85 ? 13.175 -4.818 -6.668 1.00 94.12 85 LEU A C 1
ATOM 621 O O . LEU A 1 85 ? 14.219 -4.186 -6.508 1.00 94.12 85 LEU A O 1
ATOM 625 N N . SER A 1 86 ? 13.139 -6.053 -7.153 1.00 92.19 86 SER A N 1
ATOM 626 C CA . SER A 1 86 ? 14.300 -6.765 -7.678 1.00 92.19 86 SER A CA 1
ATOM 627 C C . SER A 1 86 ? 14.033 -7.210 -9.112 1.00 92.19 86 SER A C 1
ATOM 629 O O . SER A 1 86 ? 12.899 -7.497 -9.496 1.00 92.19 86 SER A O 1
ATOM 631 N N . ILE A 1 87 ? 15.076 -7.211 -9.941 1.00 89.00 87 ILE A N 1
ATOM 632 C CA . ILE A 1 87 ? 14.977 -7.596 -11.349 1.00 89.00 87 ILE A CA 1
ATOM 633 C C . ILE A 1 87 ? 15.955 -8.738 -11.585 1.00 89.00 87 ILE A C 1
ATOM 635 O O . ILE A 1 87 ? 17.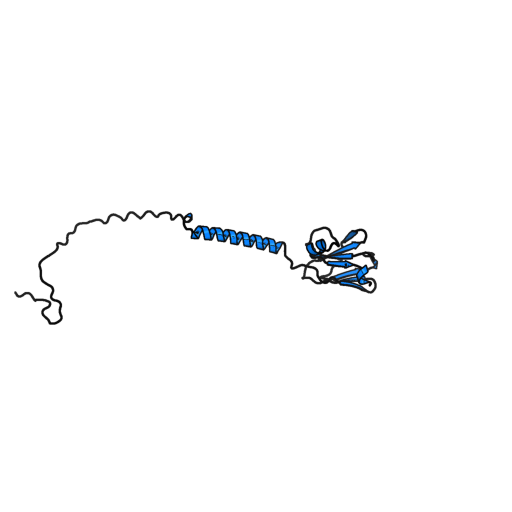152 -8.519 -11.760 1.00 89.00 87 ILE A O 1
ATOM 639 N N . ASP A 1 88 ? 15.427 -9.959 -11.617 1.00 83.38 88 ASP A N 1
ATOM 640 C CA . ASP A 1 88 ? 16.213 -11.183 -11.740 1.00 83.38 88 ASP A CA 1
ATOM 641 C C . ASP A 1 88 ? 15.791 -11.982 -12.971 1.00 83.38 88 ASP A C 1
ATOM 643 O O . ASP A 1 88 ? 14.619 -12.302 -13.183 1.00 83.38 88 ASP A O 1
ATOM 647 N N . GLY A 1 89 ? 16.766 -12.315 -13.823 1.00 75.94 89 GLY A N 1
ATOM 648 C CA . GLY A 1 89 ? 16.536 -13.163 -14.999 1.00 75.94 89 GLY A CA 1
ATOM 649 C C . GLY A 1 89 ? 15.508 -12.609 -15.996 1.00 75.94 89 GLY A C 1
ATOM 650 O O . GLY A 1 89 ? 14.917 -13.384 -16.744 1.00 75.94 89 GL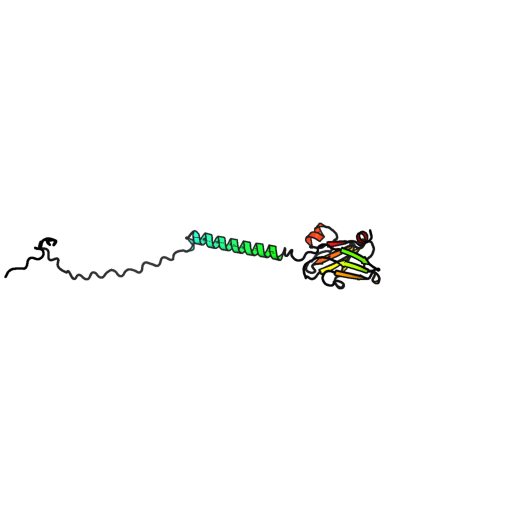Y A O 1
ATOM 651 N N . GLY A 1 90 ? 15.283 -11.290 -16.001 1.00 78.94 90 GLY A N 1
ATOM 652 C CA . GLY A 1 90 ? 14.262 -10.643 -16.825 1.00 78.94 90 GLY A CA 1
ATOM 653 C C . GLY A 1 90 ? 12.851 -10.695 -16.233 1.00 78.94 90 GLY A C 1
ATOM 654 O O . GLY A 1 90 ? 11.893 -10.482 -16.963 1.00 78.94 90 GLY A O 1
ATOM 655 N N . ASN A 1 91 ? 12.683 -10.976 -14.945 1.00 88.12 91 ASN A N 1
ATOM 656 C CA . ASN A 1 91 ? 11.402 -10.811 -14.260 1.00 88.12 91 ASN A CA 1
ATOM 657 C C . ASN A 1 91 ? 11.557 -9.750 -13.174 1.00 88.12 91 ASN A C 1
ATOM 659 O O . ASN A 1 91 ? 12.577 -9.722 -12.488 1.00 88.12 91 ASN A O 1
ATOM 663 N N . ALA A 1 92 ? 10.555 -8.890 -13.026 1.00 91.38 92 ALA A N 1
ATOM 664 C CA . ALA A 1 92 ? 10.456 -7.997 -11.885 1.00 91.38 92 ALA A CA 1
ATOM 665 C C . ALA A 1 92 ? 9.744 -8.736 -10.751 1.00 91.38 92 ALA A C 1
ATOM 667 O O . ALA A 1 92 ? 8.637 -9.253 -10.925 1.00 91.38 92 ALA A O 1
ATOM 668 N N . HIS A 1 93 ? 10.394 -8.793 -9.597 1.00 94.31 93 HIS A N 1
ATOM 669 C CA . HIS A 1 93 ? 9.824 -9.292 -8.357 1.00 94.31 93 HIS A CA 1
ATOM 670 C C . HIS A 1 93 ? 9.641 -8.117 -7.407 1.00 94.31 93 HIS A C 1
ATOM 672 O O . HIS A 1 93 ? 10.587 -7.397 -7.082 1.00 94.31 93 HIS A O 1
ATOM 678 N N . LEU A 1 94 ? 8.388 -7.902 -7.028 1.00 95.00 94 LEU A N 1
ATOM 679 C CA . LEU A 1 94 ? 7.972 -6.918 -6.044 1.00 95.00 94 LEU A CA 1
ATOM 680 C C . LEU A 1 94 ? 7.682 -7.651 -4.743 1.00 95.00 94 LEU A C 1
ATOM 682 O O . LEU A 1 94 ? 6.890 -8.596 -4.742 1.00 95.00 94 LEU A O 1
ATOM 686 N N . ASP A 1 95 ? 8.256 -7.179 -3.648 1.00 95.56 95 ASP A N 1
ATOM 687 C CA . ASP A 1 95 ? 7.989 -7.680 -2.305 1.00 95.56 95 ASP A CA 1
ATOM 688 C C . ASP A 1 95 ? 7.633 -6.518 -1.378 1.00 95.56 95 ASP A C 1
ATOM 690 O O . ASP A 1 95 ? 8.163 -5.418 -1.503 1.00 95.56 95 ASP A O 1
ATOM 694 N N . TRP A 1 96 ? 6.683 -6.717 -0.471 1.00 95.50 96 TRP A N 1
ATOM 695 C CA . TRP A 1 96 ? 6.345 -5.707 0.528 1.00 95.50 96 TRP A CA 1
ATOM 696 C C . TRP A 1 96 ? 5.935 -6.341 1.850 1.00 95.50 96 TRP A C 1
ATOM 698 O O . TRP A 1 96 ? 5.668 -7.535 1.958 1.00 95.50 96 TRP A O 1
ATOM 708 N N . SER A 1 97 ? 5.876 -5.511 2.886 1.00 93.75 97 SER A N 1
ATOM 709 C CA . SER A 1 97 ? 5.428 -5.892 4.222 1.00 93.75 97 SER A CA 1
ATOM 710 C C . SER A 1 97 ? 4.108 -5.210 4.572 1.00 93.75 97 SER A C 1
ATOM 712 O O . SER A 1 97 ? 3.953 -3.997 4.408 1.00 93.75 97 SER A O 1
ATOM 714 N N . GLY A 1 98 ? 3.172 -5.991 5.107 1.00 89.31 98 GLY A N 1
ATOM 715 C CA . GLY A 1 98 ? 1.873 -5.537 5.598 1.00 89.31 98 GL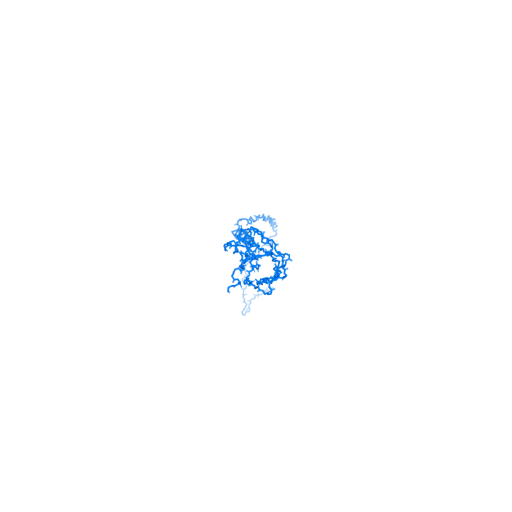Y A CA 1
ATOM 716 C C . GLY A 1 98 ? 1.091 -6.689 6.248 1.00 89.31 98 GLY A C 1
ATOM 717 O O . GLY A 1 98 ? 1.574 -7.825 6.238 1.00 89.31 98 GLY A O 1
ATOM 718 N N . PRO A 1 99 ? -0.068 -6.427 6.880 1.00 87.44 99 PRO A N 1
ATOM 719 C CA . PRO A 1 99 ? -0.932 -7.489 7.404 1.00 87.44 99 PRO A CA 1
ATOM 720 C C . PRO A 1 99 ? -1.500 -8.390 6.296 1.00 87.44 99 PRO A C 1
ATOM 722 O O . PRO A 1 99 ? -1.468 -8.049 5.117 1.00 87.44 99 PRO A O 1
ATOM 725 N N . ASP A 1 100 ? -2.083 -9.526 6.688 1.00 86.31 100 ASP A N 1
ATOM 726 C CA . ASP A 1 100 ? -2.812 -10.411 5.772 1.00 86.31 100 ASP A CA 1
ATOM 727 C C . ASP A 1 100 ? -4.095 -9.723 5.267 1.00 86.31 100 ASP A C 1
ATOM 729 O O . ASP A 1 100 ? -5.129 -9.701 5.940 1.00 86.31 100 ASP A O 1
ATOM 733 N N . ALA A 1 101 ? -3.984 -9.073 4.111 1.00 86.75 101 ALA A N 1
ATOM 734 C CA . ALA A 1 101 ? -5.019 -8.269 3.480 1.00 86.75 101 ALA A CA 1
ATOM 735 C C . ALA A 1 101 ? -4.884 -8.309 1.950 1.00 86.75 101 ALA A C 1
ATOM 737 O O . ALA A 1 101 ? -3.860 -8.708 1.400 1.00 86.75 101 ALA A O 1
ATOM 738 N N . ALA A 1 102 ? -5.929 -7.866 1.248 1.00 90.25 102 ALA A N 1
ATOM 739 C CA . ALA A 1 102 ? -5.882 -7.720 -0.202 1.00 90.25 102 ALA A CA 1
ATOM 740 C C . ALA A 1 102 ? -5.120 -6.445 -0.601 1.00 90.25 102 ALA A C 1
ATOM 742 O O . ALA A 1 102 ? -5.442 -5.342 -0.137 1.00 90.25 102 ALA A O 1
ATOM 743 N N . TYR A 1 103 ? -4.146 -6.607 -1.494 1.00 93.00 103 TYR A N 1
ATOM 744 C CA . TYR A 1 103 ? -3.337 -5.530 -2.055 1.00 93.00 103 TYR A CA 1
ATOM 745 C C . TYR A 1 103 ? -3.556 -5.410 -3.558 1.00 93.00 103 TYR A C 1
ATOM 747 O O . TYR A 1 103 ? -3.752 -6.399 -4.262 1.00 93.00 103 TYR A O 1
ATOM 755 N N . SER A 1 104 ? -3.488 -4.177 -4.043 1.00 94.94 104 SER A N 1
ATOM 756 C CA . SER A 1 104 ? -3.531 -3.835 -5.457 1.00 94.94 104 SER A CA 1
ATOM 757 C C . SER A 1 104 ? -2.202 -3.232 -5.882 1.00 94.94 104 SER A C 1
ATOM 759 O O . SER A 1 104 ? -1.648 -2.381 -5.180 1.00 94.94 104 SER A O 1
ATOM 761 N N . VAL A 1 105 ? -1.718 -3.665 -7.043 1.00 95.69 105 VAL A N 1
ATOM 762 C CA . VAL A 1 105 ? -0.462 -3.207 -7.644 1.00 95.69 105 VAL A CA 1
ATOM 763 C C . VAL A 1 105 ? -0.787 -2.505 -8.949 1.00 95.69 105 VAL A C 1
ATOM 765 O O . VAL A 1 105 ? -1.533 -3.032 -9.771 1.00 95.69 105 VAL A O 1
ATOM 768 N N . TYR A 1 106 ? -0.206 -1.329 -9.140 1.00 95.56 106 TYR A N 1
ATOM 769 C CA . TYR A 1 106 ? -0.352 -0.527 -10.346 1.00 95.56 106 TYR A CA 1
ATOM 770 C C . TYR A 1 106 ? 1.027 -0.209 -10.914 1.00 95.56 106 TYR A C 1
ATOM 772 O O . TYR A 1 106 ? 1.944 0.087 -10.153 1.00 95.56 106 TYR A O 1
ATOM 780 N N . ALA A 1 107 ? 1.168 -0.245 -12.234 1.00 94.94 107 ALA A N 1
ATOM 781 C CA . ALA A 1 107 ? 2.319 0.323 -12.931 1.00 94.94 107 ALA A CA 1
ATOM 782 C C . ALA A 1 107 ? 1.974 1.735 -13.401 1.00 94.94 107 ALA A C 1
ATOM 784 O O . ALA A 1 107 ? 0.931 1.934 -14.021 1.00 94.94 107 ALA A O 1
ATOM 785 N N . VAL A 1 108 ? 2.842 2.694 -13.095 1.00 94.94 108 VAL A N 1
ATOM 786 C CA . VAL A 1 108 ? 2.763 4.086 -13.540 1.00 94.94 108 VAL A CA 1
ATOM 787 C C . VAL A 1 108 ? 3.927 4.328 -14.494 1.00 94.94 108 VAL A C 1
ATOM 789 O O . VAL A 1 108 ? 5.081 4.264 -14.069 1.00 94.94 108 VAL A O 1
ATOM 792 N N . HIS A 1 109 ? 3.635 4.564 -15.768 1.00 92.69 109 HIS A N 1
ATOM 793 C CA . HIS A 1 109 ? 4.647 4.853 -16.788 1.00 92.69 109 HIS A CA 1
ATOM 794 C C . HIS A 1 109 ? 5.057 6.334 -16.748 1.00 92.69 109 HIS A C 1
ATOM 796 O O . HIS A 1 109 ? 4.381 7.160 -16.123 1.00 92.69 109 HIS A O 1
ATOM 802 N N . GLY A 1 110 ? 6.167 6.693 -17.402 1.00 87.12 110 GLY A N 1
ATOM 803 C CA . GLY A 1 110 ? 6.710 8.056 -17.370 1.00 87.12 110 GLY A CA 1
ATOM 804 C C . GLY A 1 110 ? 5.799 9.123 -17.992 1.00 87.12 110 GLY A C 1
ATOM 805 O O . GLY A 1 110 ? 5.964 10.314 -17.721 1.00 87.12 110 GLY A O 1
ATOM 806 N N . ASP A 1 111 ? 4.813 8.715 -18.790 1.00 86.69 111 ASP A N 1
ATOM 807 C CA . ASP A 1 111 ? 3.762 9.567 -19.353 1.00 86.69 111 ASP A CA 1
ATOM 808 C C . ASP A 1 111 ? 2.543 9.750 -18.424 1.00 86.69 111 ASP A C 1
ATOM 810 O O . ASP A 1 111 ? 1.650 10.548 -18.723 1.00 86.69 111 ASP A O 1
ATOM 814 N N . GLY A 1 112 ? 2.527 9.056 -17.282 1.00 85.62 112 GLY A N 1
ATOM 815 C CA . GLY A 1 112 ? 1.433 9.046 -16.316 1.00 85.62 112 GLY A CA 1
ATOM 816 C C . GLY A 1 112 ? 0.359 7.992 -16.592 1.00 85.62 112 GLY A C 1
ATOM 817 O O . GLY A 1 112 ? -0.635 7.954 -15.862 1.00 85.62 112 GLY A O 1
ATOM 818 N N . GLU A 1 113 ? 0.521 7.132 -17.605 1.00 90.56 113 GLU A N 1
ATOM 819 C CA . GLU A 1 113 ? -0.401 6.023 -17.836 1.00 90.56 113 GLU A CA 1
ATOM 820 C C . GLU A 1 113 ? -0.331 5.020 -16.679 1.00 90.56 113 GLU A C 1
ATOM 822 O O . GLU A 1 113 ? 0.743 4.576 -16.263 1.00 90.56 113 GLU A O 1
ATOM 827 N N . THR A 1 114 ? -1.504 4.646 -16.164 1.00 93.19 114 THR A N 1
ATOM 828 C CA . THR A 1 114 ? -1.636 3.710 -15.046 1.00 93.19 114 THR A CA 1
ATOM 829 C C . THR A 1 114 ? -2.246 2.398 -15.520 1.00 93.19 114 THR A C 1
ATOM 831 O O . THR A 1 114 ? -3.340 2.368 -16.081 1.00 93.19 114 THR A O 1
ATOM 834 N N . THR A 1 115 ? -1.545 1.293 -15.276 1.00 93.38 115 THR A N 1
ATOM 835 C CA . THR A 1 115 ? -2.011 -0.062 -15.595 1.00 93.38 115 THR A CA 1
ATOM 836 C C . THR A 1 115 ? -2.240 -0.847 -14.312 1.00 93.38 115 THR A C 1
ATOM 838 O O . THR A 1 115 ? -1.372 -0.891 -13.441 1.00 93.38 115 THR A O 1
ATOM 841 N N . ASP A 1 116 ? -3.404 -1.486 -14.192 1.00 93.75 116 ASP A N 1
ATOM 842 C CA . ASP A 1 116 ? -3.718 -2.364 -13.064 1.00 93.75 116 ASP A CA 1
ATOM 843 C C . ASP A 1 116 ? -3.065 -3.743 -13.251 1.00 93.75 116 ASP A C 1
ATOM 845 O O . ASP A 1 116 ? -3.328 -4.466 -14.216 1.00 93.75 116 ASP A O 1
ATOM 849 N N . LEU A 1 117 ? -2.208 -4.106 -12.300 1.00 94.19 117 LEU A N 1
ATOM 850 C CA . LEU A 1 117 ? -1.462 -5.359 -12.249 1.00 94.19 117 LEU A CA 1
ATOM 851 C C . LEU A 1 117 ? -1.895 -6.240 -11.069 1.00 94.19 117 LEU A C 1
ATOM 853 O O . LEU A 1 117 ? -1.247 -7.247 -10.787 1.00 94.19 117 LEU A O 1
ATOM 857 N N . THR A 1 118 ? -3.010 -5.915 -10.407 1.00 93.25 118 THR A N 1
ATOM 858 C CA . THR A 1 118 ? -3.521 -6.622 -9.218 1.00 93.25 118 THR A CA 1
ATOM 859 C C . THR A 1 118 ? -3.692 -8.129 -9.446 1.00 93.25 118 THR A C 1
ATOM 861 O O . THR A 1 118 ? -3.532 -8.917 -8.521 1.00 93.25 118 THR A O 1
ATOM 864 N N . GLN A 1 119 ? -3.947 -8.562 -10.683 1.00 92.25 119 GLN A N 1
ATOM 865 C CA . GLN A 1 119 ? -4.063 -9.983 -11.038 1.00 92.25 119 GLN A CA 1
ATOM 866 C C . GLN A 1 119 ? -2.779 -10.809 -10.820 1.00 92.25 119 GLN A C 1
ATOM 868 O O . GLN A 1 119 ? -2.854 -12.033 -10.767 1.00 92.25 119 GLN A O 1
ATOM 873 N N . TRP A 1 120 ? -1.617 -10.159 -10.707 1.00 91.50 120 TRP A N 1
ATOM 874 C CA . TRP A 1 120 ? -0.313 -10.804 -10.506 1.00 91.50 120 TRP A CA 1
ATOM 875 C C . TRP A 1 120 ? 0.112 -10.859 -9.033 1.00 91.50 120 TRP A C 1
ATOM 877 O O . TRP A 1 120 ? 1.184 -11.375 -8.716 1.00 91.50 120 TRP A O 1
ATOM 887 N N . VAL A 1 121 ? -0.716 -10.326 -8.132 1.00 93.75 121 VAL A N 1
ATOM 888 C CA . VAL A 1 121 ? -0.443 -10.272 -6.694 1.00 93.75 121 V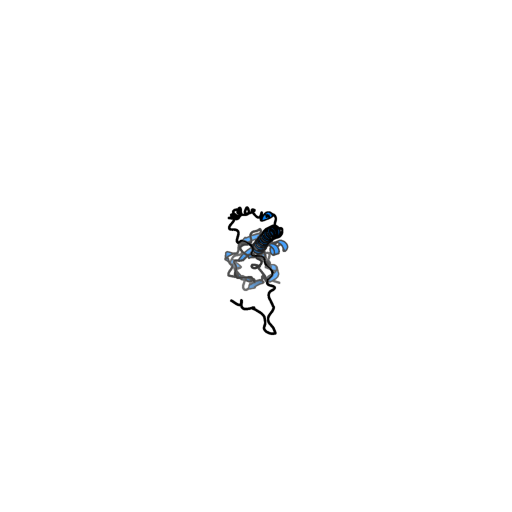AL A CA 1
ATOM 889 C C . VAL A 1 121 ? -0.721 -11.623 -6.052 1.00 93.75 121 VAL A C 1
ATOM 891 O O . VAL A 1 121 ? -1.804 -12.190 -6.199 1.00 93.75 121 VAL A O 1
ATOM 894 N N . THR A 1 122 ? 0.247 -12.114 -5.283 1.00 91.62 122 THR A N 1
ATOM 895 C CA . THR A 1 122 ? 0.115 -13.314 -4.455 1.00 91.62 122 THR A CA 1
ATOM 896 C C . THR A 1 122 ? 0.549 -12.977 -3.032 1.00 91.62 122 THR A C 1
ATOM 898 O O . THR A 1 122 ? 1.733 -12.894 -2.733 1.00 91.62 122 THR A O 1
ATOM 901 N N . GLY A 1 123 ? -0.416 -12.758 -2.135 1.00 89.31 123 GLY A N 1
ATOM 902 C CA . GLY A 1 123 ? -0.126 -12.344 -0.759 1.00 89.31 123 GLY A CA 1
ATOM 903 C C . GLY A 1 123 ? 0.539 -10.966 -0.709 1.00 89.31 123 GLY A C 1
ATOM 904 O O . GLY A 1 123 ? -0.100 -9.964 -1.028 1.00 89.31 123 GLY A O 1
ATOM 905 N N . THR A 1 124 ? 1.812 -10.924 -0.311 1.00 93.38 124 THR A N 1
ATOM 906 C CA . THR A 1 124 ? 2.616 -9.695 -0.187 1.00 93.38 124 THR A CA 1
ATOM 907 C C . THR A 1 124 ? 3.747 -9.605 -1.214 1.00 93.38 124 THR A C 1
ATOM 909 O O . THR A 1 124 ? 4.745 -8.920 -0.994 1.00 93.38 124 THR A O 1
ATOM 912 N N . GLU A 1 125 ? 3.615 -10.328 -2.323 1.00 94.31 125 GLU A N 1
ATOM 913 C CA . GLU A 1 125 ? 4.548 -10.274 -3.441 1.00 94.31 125 GLU A CA 1
ATOM 914 C C . GLU A 1 125 ? 3.818 -10.250 -4.788 1.00 94.31 125 GLU A C 1
ATOM 916 O O . GLU A 1 125 ? 2.656 -10.656 -4.907 1.00 94.31 125 GLU A O 1
ATOM 921 N N . ALA A 1 126 ? 4.507 -9.779 -5.824 1.00 94.44 126 ALA A N 1
ATOM 922 C CA . ALA A 1 126 ? 4.050 -9.860 -7.204 1.00 94.44 126 ALA A CA 1
ATOM 923 C C . ALA A 1 126 ? 5.215 -10.199 -8.139 1.00 94.44 126 ALA A C 1
ATOM 925 O O . ALA A 1 126 ? 6.306 -9.638 -8.035 1.00 94.44 126 ALA A O 1
ATOM 926 N N . TRP A 1 127 ? 4.955 -11.108 -9.078 1.00 93.06 127 TRP A N 1
ATOM 927 C CA . TRP A 1 127 ? 5.924 -11.562 -10.073 1.00 93.06 127 TRP A CA 1
ATOM 928 C C . TRP A 1 127 ? 5.474 -11.134 -11.467 1.00 93.06 127 TRP A C 1
ATOM 930 O O . TRP A 1 127 ? 4.421 -11.553 -11.951 1.00 93.06 127 TRP A O 1
ATOM 940 N N . LEU A 1 128 ? 6.284 -10.299 -12.113 1.00 92.69 128 LEU A N 1
ATOM 941 C CA . LEU A 1 128 ? 5.973 -9.658 -13.386 1.00 92.69 128 LEU A CA 1
ATOM 942 C C . LEU A 1 128 ? 6.980 -10.105 -14.457 1.00 92.69 128 LEU A C 1
ATOM 944 O O . LEU A 1 128 ? 8.159 -9.750 -14.383 1.00 92.69 128 LEU A O 1
ATOM 948 N N . PRO A 1 129 ? 6.549 -10.871 -15.475 1.00 89.94 129 PRO A N 1
ATOM 949 C CA . PRO A 1 129 ? 7.433 -11.292 -16.554 1.00 89.94 129 PRO A CA 1
ATOM 950 C C . PRO A 1 129 ? 7.720 -10.141 -17.526 1.00 89.94 129 PRO A C 1
ATOM 952 O O . PRO A 1 129 ? 6.781 -9.559 -18.075 1.00 89.94 129 PRO A O 1
ATOM 955 N N . SER A 1 130 ? 8.993 -9.873 -17.846 1.00 85.69 130 SER A N 1
ATOM 956 C CA . SER A 1 130 ? 9.341 -8.843 -18.851 1.00 85.69 130 SER A CA 1
ATOM 957 C C . SER A 1 130 ? 8.812 -9.153 -20.251 1.00 85.69 130 SER A C 1
ATOM 959 O O . SER A 1 130 ? 8.534 -8.240 -21.022 1.00 85.69 130 SER A O 1
ATOM 961 N N . ALA A 1 131 ? 8.622 -10.435 -20.587 1.00 83.94 131 ALA A N 1
ATOM 962 C CA . ALA A 1 131 ? 8.146 -10.867 -21.902 1.00 83.94 131 ALA A CA 1
ATOM 963 C C . ALA A 1 131 ? 6.750 -10.324 -22.262 1.00 83.94 131 ALA A C 1
ATOM 965 O O . ALA A 1 131 ? 6.372 -10.345 -23.432 1.00 83.94 131 ALA A O 1
ATOM 966 N N . LEU A 1 132 ? 5.986 -9.859 -21.269 1.00 85.38 132 LEU A N 1
ATOM 967 C CA . LEU A 1 132 ? 4.664 -9.266 -21.460 1.00 85.38 132 LEU A CA 1
ATOM 968 C C . LEU A 1 132 ? 4.707 -7.757 -21.742 1.00 85.38 132 LEU A C 1
ATOM 970 O O . LEU A 1 132 ? 3.667 -7.196 -22.070 1.00 85.38 132 LEU A O 1
ATOM 974 N N . GLY A 1 133 ? 5.870 -7.105 -21.615 1.00 84.75 133 GLY A N 1
ATOM 975 C CA . GLY A 1 133 ? 6.009 -5.662 -21.841 1.00 84.75 133 GLY A CA 1
ATOM 976 C C . GLY A 1 133 ? 5.173 -4.807 -20.883 1.00 84.75 133 GLY A C 1
ATOM 977 O O . GLY A 1 133 ? 4.685 -3.760 -21.278 1.00 84.75 133 GLY A O 1
ATOM 978 N N . LEU A 1 134 ? 4.955 -5.280 -19.648 1.00 85.75 134 LEU A N 1
ATOM 979 C CA . LEU A 1 134 ? 4.111 -4.610 -18.643 1.00 85.75 134 LEU A CA 1
ATOM 980 C C . LEU A 1 134 ? 4.814 -3.459 -17.910 1.00 85.75 134 LEU A C 1
ATOM 982 O O . LEU A 1 134 ? 4.181 -2.777 -17.107 1.00 85.75 134 LEU A O 1
ATOM 986 N N . TYR A 1 135 ? 6.123 -3.322 -18.106 1.00 88.81 135 TYR A N 1
ATOM 987 C CA . TYR A 1 135 ? 6.941 -2.291 -17.491 1.00 88.81 135 TYR A CA 1
ATOM 988 C C . TYR A 1 135 ? 8.179 -2.019 -18.345 1.00 88.81 135 TYR A C 1
ATOM 990 O O . TYR A 1 135 ? 8.729 -2.919 -18.988 1.00 88.81 135 TYR A O 1
ATOM 998 N N . GLU A 1 136 ? 8.632 -0.776 -18.294 1.00 88.81 136 GLU A N 1
ATOM 999 C CA . GLU A 1 136 ? 9.850 -0.274 -18.919 1.00 88.81 136 GLU A CA 1
ATOM 1000 C C . GLU A 1 136 ? 10.755 0.384 -17.859 1.00 88.81 136 GLU A C 1
ATOM 1002 O O . GLU A 1 136 ? 10.455 0.388 -16.663 1.00 88.81 136 GLU A O 1
ATOM 1007 N N . ASN A 1 137 ? 11.901 0.930 -18.276 1.00 88.50 137 ASN A N 1
ATOM 1008 C CA . ASN A 1 137 ? 12.870 1.535 -17.350 1.00 88.50 137 ASN A CA 1
ATOM 1009 C C . ASN A 1 137 ? 12.339 2.786 -16.629 1.00 88.50 137 ASN A C 1
ATOM 1011 O O . ASN A 1 137 ? 12.863 3.149 -15.579 1.00 88.50 137 ASN A O 1
ATOM 1015 N N . ASP A 1 138 ? 11.333 3.452 -17.188 1.00 91.25 138 ASP A N 1
ATOM 1016 C CA . ASP A 1 138 ? 10.691 4.642 -16.623 1.00 91.25 138 ASP A CA 1
ATOM 1017 C C . ASP A 1 138 ? 9.470 4.310 -15.747 1.00 91.25 138 ASP A C 1
ATOM 1019 O O . ASP A 1 138 ? 8.811 5.212 -15.233 1.00 91.25 138 ASP A O 1
ATOM 1023 N N . THR A 1 139 ? 9.158 3.024 -15.574 1.00 93.19 139 THR A N 1
ATOM 1024 C CA . THR A 1 139 ? 7.968 2.584 -14.852 1.00 93.19 139 THR A CA 1
ATOM 1025 C C . THR A 1 139 ? 8.204 2.574 -13.345 1.00 93.19 139 THR A C 1
ATOM 1027 O O 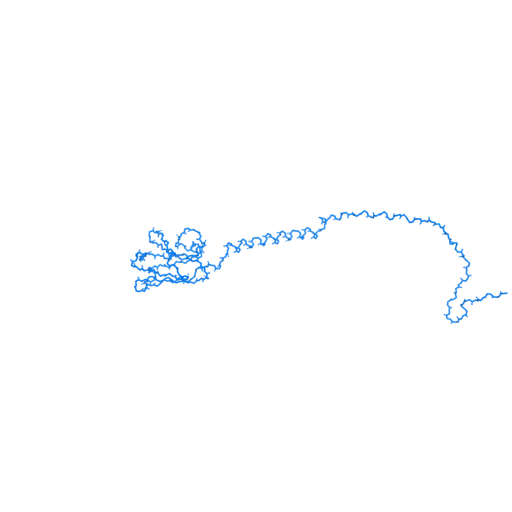. THR A 1 139 ? 9.217 2.073 -12.846 1.00 93.19 139 THR A O 1
ATOM 1030 N N . CYS A 1 140 ? 7.222 3.078 -12.603 1.00 95.00 140 CYS A N 1
ATOM 1031 C CA . CYS A 1 140 ? 7.157 2.989 -11.153 1.00 95.00 140 CYS A CA 1
ATOM 1032 C C . CYS A 1 140 ? 5.951 2.161 -10.724 1.00 95.00 140 CYS A C 1
ATOM 1034 O O . CYS A 1 140 ? 4.821 2.406 -11.144 1.00 95.00 140 CYS A O 1
ATOM 1036 N N . PHE A 1 141 ? 6.180 1.188 -9.851 1.00 95.62 141 PHE A N 1
ATOM 1037 C CA . PHE A 1 141 ? 5.116 0.386 -9.271 1.00 95.62 141 PHE A CA 1
ATOM 1038 C C . PHE A 1 141 ? 4.579 1.061 -8.023 1.00 95.62 141 PHE A C 1
ATOM 1040 O O . PHE A 1 141 ? 5.356 1.522 -7.192 1.00 95.62 141 PHE A O 1
ATOM 1047 N N . VAL A 1 142 ? 3.259 1.086 -7.876 1.00 96.12 142 VAL A N 1
ATOM 1048 C CA . VAL A 1 142 ? 2.562 1.557 -6.680 1.00 96.12 142 VAL A CA 1
ATOM 1049 C C . VAL A 1 142 ? 1.773 0.400 -6.097 1.00 96.12 142 VAL A C 1
ATOM 1051 O O . VAL A 1 142 ? 0.919 -0.181 -6.768 1.00 96.12 142 VAL A O 1
ATOM 1054 N N . VAL A 1 143 ? 2.029 0.095 -4.831 1.00 95.94 143 VAL A N 1
ATOM 1055 C CA . VAL A 1 143 ? 1.304 -0.936 -4.087 1.00 95.94 143 VAL A CA 1
ATOM 1056 C C . VAL A 1 143 ? 0.466 -0.262 -3.016 1.00 95.94 143 VAL A C 1
ATOM 1058 O O . VAL A 1 143 ? 0.985 0.535 -2.233 1.00 95.94 143 VAL A O 1
ATOM 1061 N N . ARG A 1 144 ? -0.831 -0.577 -2.973 1.00 94.31 144 ARG A N 1
ATOM 1062 C CA . ARG A 1 144 ? -1.777 -0.029 -1.990 1.00 94.31 144 ARG A CA 1
ATOM 1063 C C . ARG A 1 144 ? -2.807 -1.073 -1.550 1.00 94.31 144 ARG A C 1
ATOM 1065 O O . ARG A 1 144 ? -3.055 -2.022 -2.292 1.00 94.31 144 ARG A O 1
ATOM 1072 N N . PRO A 1 145 ? -3.451 -0.910 -0.384 1.00 92.31 145 PRO A N 1
ATOM 1073 C CA . PRO A 1 145 ? -4.575 -1.760 0.005 1.00 92.31 145 PRO A CA 1
ATOM 1074 C C . PRO A 1 145 ? -5.712 -1.694 -1.029 1.00 92.31 145 PRO A C 1
ATOM 1076 O O . PRO A 1 145 ? -6.050 -0.611 -1.505 1.00 92.31 145 PRO A O 1
ATOM 1079 N N . THR A 1 146 ? -6.349 -2.822 -1.357 1.00 90.19 146 THR A N 1
ATOM 1080 C CA . THR A 1 146 ? -7.426 -2.866 -2.374 1.00 90.19 146 THR A CA 1
ATOM 1081 C C . THR A 1 146 ? -8.665 -2.063 -1.970 1.00 90.19 146 THR A C 1
ATOM 1083 O O . THR A 1 146 ? -9.381 -1.547 -2.824 1.00 90.19 146 THR A O 1
ATOM 1086 N N . ALA A 1 147 ? -8.913 -1.913 -0.667 1.00 86.19 147 ALA A N 1
ATOM 1087 C CA . ALA A 1 147 ? -10.003 -1.080 -0.157 1.00 86.19 147 ALA A CA 1
ATOM 1088 C C . ALA A 1 147 ? -9.781 0.426 -0.408 1.00 86.19 147 ALA A C 1
ATOM 1090 O O . ALA A 1 147 ? -10.726 1.209 -0.306 1.00 86.19 147 ALA A O 1
ATOM 1091 N N . THR A 1 148 ? -8.551 0.842 -0.731 1.00 87.06 148 THR A N 1
ATOM 1092 C CA . THR A 1 148 ? -8.219 2.241 -0.990 1.00 87.06 148 THR A CA 1
ATOM 1093 C C . THR A 1 148 ? -8.764 2.680 -2.345 1.00 87.06 148 THR A C 1
ATOM 1095 O O . THR A 1 148 ? -8.347 2.204 -3.400 1.00 87.06 148 THR A O 1
ATOM 1098 N N . THR A 1 149 ? -9.668 3.654 -2.316 1.00 80.62 149 THR A N 1
ATOM 1099 C CA . THR A 1 149 ? -10.229 4.292 -3.510 1.00 80.62 149 THR A CA 1
ATOM 1100 C C . THR A 1 149 ? -9.543 5.626 -3.779 1.00 80.62 149 THR A C 1
ATOM 1102 O O . THR A 1 149 ? -9.359 6.418 -2.857 1.00 80.62 149 THR A O 1
ATOM 1105 N N . GLY A 1 150 ? -9.219 5.915 -5.037 1.00 84.12 150 GLY A N 1
ATOM 1106 C CA . GLY A 1 150 ? -8.611 7.183 -5.437 1.00 84.12 150 GLY A CA 1
ATOM 1107 C C . GLY A 1 150 ? -7.702 7.031 -6.649 1.00 84.12 150 GLY A C 1
ATOM 1108 O O . GLY A 1 150 ? -7.352 5.915 -7.047 1.00 84.12 150 GLY A O 1
ATOM 1109 N N . GLU A 1 151 ? -7.315 8.163 -7.227 1.00 88.94 151 GLU A N 1
ATOM 1110 C CA . GLU A 1 151 ? -6.350 8.217 -8.325 1.00 88.94 151 GLU A CA 1
ATOM 1111 C C . GLU A 1 151 ? -4.983 7.697 -7.861 1.00 88.94 151 GLU A C 1
ATOM 1113 O O . GLU A 1 151 ? -4.541 7.998 -6.750 1.00 88.94 151 GLU A O 1
ATOM 1118 N N . VAL A 1 152 ? -4.340 6.861 -8.675 1.00 90.88 152 VAL A N 1
ATOM 1119 C CA . VAL A 1 152 ? -2.987 6.362 -8.394 1.00 90.88 152 VAL A CA 1
ATOM 1120 C C . VAL A 1 152 ? -2.004 7.481 -8.714 1.00 90.88 152 VAL A C 1
ATOM 1122 O O . VAL A 1 152 ? -2.054 8.054 -9.795 1.00 90.88 152 VAL A O 1
ATOM 1125 N N . SER A 1 153 ? -1.119 7.796 -7.773 1.00 90.44 153 SER A N 1
ATOM 1126 C CA . SER A 1 153 ? -0.132 8.862 -7.929 1.00 90.44 153 SER A CA 1
ATOM 1127 C C . SER A 1 153 ? 1.181 8.481 -7.259 1.00 90.44 153 SER A C 1
ATOM 1129 O O . SER A 1 153 ? 1.186 7.735 -6.281 1.00 90.44 153 SER A O 1
ATOM 1131 N N . LEU A 1 154 ? 2.279 9.025 -7.783 1.00 90.88 154 LEU A N 1
ATOM 1132 C CA . LEU A 1 154 ? 3.631 8.912 -7.226 1.00 90.88 154 LEU A CA 1
ATOM 1133 C C . LEU A 1 154 ? 3.954 10.040 -6.232 1.00 90.88 154 LEU A C 1
ATOM 1135 O O . LEU A 1 154 ? 5.028 10.062 -5.636 1.00 90.88 154 LEU A O 1
ATOM 1139 N N . ASP A 1 155 ? 3.037 10.992 -6.047 1.00 92.00 155 ASP A N 1
ATOM 1140 C CA . ASP A 1 155 ? 3.195 12.058 -5.063 1.00 92.00 155 ASP A CA 1
ATOM 1141 C C . ASP A 1 155 ? 3.222 11.491 -3.634 1.00 92.00 155 ASP A C 1
ATOM 1143 O O . ASP A 1 155 ? 2.331 10.747 -3.217 1.00 92.00 155 ASP A O 1
ATOM 1147 N N . ALA A 1 156 ? 4.230 11.886 -2.853 1.00 87.88 156 ALA A N 1
ATOM 1148 C CA . ALA A 1 156 ? 4.468 11.342 -1.519 1.00 87.88 156 ALA A CA 1
ATOM 1149 C C . ALA A 1 156 ? 3.310 11.605 -0.540 1.00 87.88 156 ALA A C 1
ATOM 1151 O O . ALA A 1 156 ? 3.022 10.758 0.310 1.00 87.88 156 ALA A O 1
ATOM 1152 N N . ALA A 1 157 ? 2.623 12.749 -0.651 1.00 87.44 157 ALA A N 1
ATOM 1153 C CA . ALA A 1 157 ? 1.472 13.041 0.200 1.00 87.44 157 ALA A CA 1
ATOM 1154 C C . ALA A 1 157 ? 0.284 12.136 -0.157 1.00 87.44 157 ALA A C 1
ATOM 1156 O O . ALA A 1 157 ? -0.398 11.625 0.734 1.00 87.44 157 ALA A O 1
ATOM 1157 N N . THR A 1 158 ? 0.084 11.883 -1.450 1.00 89.56 158 THR A N 1
ATOM 1158 C CA . THR A 1 158 ? -0.956 10.979 -1.951 1.00 89.56 158 THR A CA 1
ATOM 1159 C C . THR A 1 158 ? -0.671 9.527 -1.573 1.00 89.56 158 THR A C 1
ATOM 1161 O O . THR A 1 158 ? -1.566 8.849 -1.071 1.00 89.56 158 THR A O 1
ATOM 1164 N N . LEU A 1 159 ? 0.573 9.062 -1.724 1.00 90.25 159 LEU A N 1
ATOM 1165 C CA . LEU A 1 159 ? 0.994 7.726 -1.293 1.00 90.25 159 LEU A CA 1
ATOM 1166 C C . LEU A 1 159 ? 0.794 7.539 0.214 1.00 90.25 159 LEU A C 1
ATOM 1168 O O . LEU A 1 159 ? 0.205 6.545 0.636 1.00 90.25 159 LEU A O 1
ATOM 1172 N N . GLY A 1 160 ? 1.196 8.526 1.022 1.00 86.50 160 GLY A N 1
ATOM 1173 C CA . GLY A 1 160 ? 0.972 8.515 2.467 1.00 86.50 160 GLY A CA 1
ATOM 1174 C C . GLY A 1 160 ? -0.513 8.454 2.834 1.00 86.50 160 GLY A C 1
ATOM 1175 O O . GLY A 1 160 ? -0.910 7.630 3.656 1.00 86.50 160 GLY A O 1
ATOM 1176 N N . ALA A 1 161 ? -1.353 9.259 2.176 1.00 86.69 161 ALA A N 1
ATOM 1177 C CA . ALA A 1 161 ? -2.803 9.248 2.382 1.00 86.69 161 ALA A CA 1
ATOM 1178 C C . ALA A 1 161 ? -3.457 7.919 1.962 1.00 86.69 161 ALA A C 1
ATOM 1180 O O . ALA A 1 161 ? -4.439 7.492 2.565 1.00 86.69 161 ALA A O 1
ATOM 1181 N N . GLN A 1 162 ? -2.904 7.253 0.947 1.00 90.00 162 GLN A N 1
ATOM 1182 C CA . GLN A 1 162 ? -3.382 5.966 0.436 1.00 90.00 162 GLN A CA 1
ATOM 1183 C C . GLN A 1 162 ? -2.759 4.753 1.138 1.00 90.00 162 GLN A C 1
ATOM 1185 O O . GLN A 1 162 ? -3.099 3.617 0.793 1.00 90.00 162 GLN A O 1
ATOM 1190 N N . ARG A 1 163 ? -1.865 4.982 2.111 1.00 88.81 163 ARG A N 1
ATOM 1191 C CA . ARG A 1 163 ? -1.055 3.947 2.777 1.00 88.81 163 ARG A CA 1
ATOM 1192 C C . ARG A 1 163 ? -0.307 3.060 1.776 1.00 88.81 163 ARG A C 1
ATOM 1194 O O . ARG A 1 163 ? -0.169 1.849 1.962 1.00 88.81 163 ARG A O 1
ATOM 1201 N N . ALA A 1 164 ? 0.124 3.692 0.694 1.00 92.56 164 ALA A N 1
ATOM 1202 C CA . ALA A 1 164 ? 0.784 3.082 -0.434 1.00 92.56 164 ALA A CA 1
ATOM 1203 C C . ALA A 1 164 ? 2.299 3.294 -0.357 1.00 92.56 164 ALA A C 1
ATOM 1205 O O . ALA A 1 164 ? 2.796 4.189 0.334 1.00 92.56 164 ALA A O 1
ATOM 1206 N N . GLN A 1 165 ? 3.032 2.478 -1.101 1.00 94.88 165 GLN A N 1
ATOM 1207 C CA . GLN A 1 165 ? 4.455 2.667 -1.362 1.00 94.88 165 GLN A CA 1
ATOM 1208 C C . GLN A 1 165 ? 4.699 2.588 -2.861 1.00 94.88 165 GLN A C 1
ATOM 1210 O O . GLN A 1 165 ? 3.935 1.941 -3.582 1.00 94.88 165 GLN A O 1
ATOM 1215 N N . SER A 1 166 ? 5.765 3.243 -3.310 1.00 94.75 166 SER A N 1
ATOM 1216 C CA . SER A 1 166 ? 6.195 3.205 -4.700 1.00 94.75 166 SER A CA 1
ATOM 1217 C C . SER A 1 166 ? 7.647 2.764 -4.825 1.00 94.75 166 SER A C 1
ATOM 1219 O O . SER A 1 166 ? 8.474 3.170 -4.011 1.00 94.75 166 SER A O 1
ATOM 1221 N N . ALA A 1 167 ? 7.953 1.987 -5.859 1.00 94.62 167 ALA A N 1
ATOM 1222 C CA . ALA A 1 167 ? 9.313 1.603 -6.223 1.00 94.62 167 ALA A CA 1
ATOM 1223 C C . ALA A 1 167 ? 9.480 1.708 -7.741 1.00 94.62 167 ALA A C 1
ATOM 1225 O O . ALA A 1 167 ? 8.645 1.204 -8.494 1.00 94.62 167 ALA A O 1
ATOM 1226 N N . CYS A 1 168 ? 10.541 2.375 -8.189 1.00 94.12 168 CYS A N 1
ATOM 1227 C CA . CYS A 1 168 ? 10.789 2.616 -9.606 1.00 94.12 168 CYS A CA 1
ATOM 1228 C C . CYS A 1 168 ? 11.839 1.657 -10.163 1.00 94.12 168 CYS A C 1
ATOM 1230 O O . CYS A 1 168 ? 12.844 1.365 -9.515 1.00 94.12 168 CYS A O 1
ATOM 1232 N N . VAL A 1 169 ? 11.621 1.197 -11.397 1.00 91.88 169 VAL A N 1
ATOM 1233 C CA . VAL A 1 169 ? 12.538 0.294 -12.112 1.00 91.88 169 VAL A CA 1
ATOM 1234 C C . VAL A 1 169 ? 13.924 0.923 -12.261 1.00 91.88 169 VAL A C 1
ATOM 1236 O O . VAL A 1 169 ? 14.935 0.247 -12.069 1.00 91.88 169 VAL A O 1
ATOM 1239 N N . ALA A 1 170 ? 13.975 2.231 -12.522 1.00 89.75 170 ALA A N 1
ATOM 1240 C CA . ALA A 1 170 ? 15.220 2.989 -12.600 1.00 89.75 170 ALA A CA 1
ATOM 1241 C C . ALA A 1 170 ? 16.082 2.876 -11.326 1.00 89.75 170 ALA A C 1
ATOM 1243 O O . ALA A 1 170 ? 17.302 2.779 -11.436 1.00 89.75 170 ALA A O 1
ATOM 1244 N N . ASP A 1 171 ? 15.468 2.821 -10.140 1.00 86.31 171 ASP A N 1
ATOM 1245 C CA . ASP A 1 171 ? 16.184 2.762 -8.857 1.00 86.31 171 ASP A CA 1
ATOM 1246 C C . ASP A 1 171 ? 16.659 1.341 -8.508 1.00 86.31 171 ASP A C 1
ATOM 1248 O O . ASP A 1 171 ? 17.613 1.165 -7.757 1.00 86.31 171 ASP A O 1
ATOM 1252 N N . ALA A 1 172 ? 16.018 0.310 -9.066 1.00 81.44 172 ALA A N 1
ATOM 1253 C CA . ALA A 1 172 ? 16.376 -1.092 -8.830 1.00 81.44 172 ALA A CA 1
ATOM 1254 C C . ALA A 1 172 ? 17.555 -1.581 -9.692 1.00 81.44 172 ALA A C 1
ATOM 1256 O O . ALA A 1 172 ? 18.089 -2.664 -9.459 1.00 81.44 172 ALA A O 1
ATOM 1257 N N . THR A 1 173 ? 17.948 -0.805 -10.706 1.00 68.75 173 THR A N 1
ATOM 1258 C CA . THR A 1 173 ? 19.030 -1.155 -11.646 1.00 68.75 173 THR A CA 1
ATOM 1259 C C . THR A 1 173 ? 20.352 -0.434 -11.369 1.00 68.75 173 THR A C 1
ATOM 1261 O O . THR A 1 173 ? 21.327 -0.680 -12.085 1.00 68.75 173 THR A O 1
ATOM 1264 N N . SER A 1 174 ? 20.398 0.440 -10.355 1.00 54.38 174 SER A N 1
ATOM 1265 C CA . SER A 1 174 ? 21.583 1.230 -9.984 1.00 54.38 174 SER A CA 1
ATOM 1266 C C . SER A 1 174 ? 22.538 0.515 -9.035 1.00 54.38 174 SER A C 1
ATOM 1268 O O . SER A 1 174 ? 22.034 -0.106 -8.072 1.00 54.38 174 SER A O 1
#

Foldseek 3Di:
DDDDQPQPDPPGDHDPPDDDPDDPDPDPPPDPDPPPPPPPPPPCVPPPVSVVVVVVVVVVVVVVVVVVVCCVLPVVQFAWADWDWAAPPQKIKTFTDGPQAQKWKWKQAPVRDIDTPSVQDDGGMGIGHCVVVRDDQRIKMKMAGPPQDDDDDPDPVVCVSRSIDIDGSPVNVD

Secondary structure (DSSP, 8-state):
-PPPPSS-STT--------------------------------GGG-HHHHHHHHHHHHHHHHHHHHHHHHHH--TT---EEEEEEEETTEEEEEEE--S--EEEEEE-TT--EEE-GGGEETTEEEEEGGGT---TT-EEEEEETT--S-----HHHHHHTT-EEEEHHHHT-

pLDDT: mean 80.22, std 15.26, range [45.62, 96.88]

Organism: NCBI:txid232089

Sequence (174 aa):
MQNPSLGSAPGQTALPQTAGTRPLGTTGSVLPELAEAPAQERKWWRHPAFMVSIGLTFVALASAITWFIITAVNDDSIAVSGLGLSIDGGNAHLDWSGPDAAYSVYAVHGDGETTDLTQWVTGTEAWLPSALGLYENDTCFVVRPTATTGEVSLDAATLGAQRAQSACVADATS

Radius of gyration: 46.26 Å; chains: 1; bounding box: 85×32×131 Å